Protein AF-A0A6P0SLA9-F1 (afdb_monomer_lite)

Fo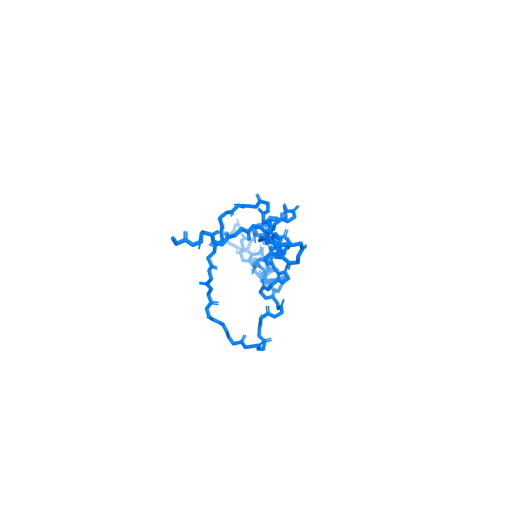ldseek 3Di:
DDDDDDDPPPDDDDAQQVRDDDDDDDDPVCPVVVVVLSVCVSVPDDPVVSPDDPVCPVVVVVVVVVVVVPD

Structure (mmCIF, N/CA/C/O backbone):
data_AF-A0A6P0SLA9-F1
#
_entry.id   AF-A0A6P0SLA9-F1
#
loop_
_atom_site.group_PDB
_atom_site.id
_atom_site.type_symbol
_atom_site.label_atom_id
_atom_site.label_alt_id
_atom_site.label_comp_id
_atom_site.label_asym_id
_atom_site.label_entity_id
_atom_site.label_seq_id
_atom_site.pdbx_PDB_ins_code
_atom_site.Cartn_x
_atom_site.Cartn_y
_atom_site.Cartn_z
_atom_site.occupancy
_atom_site.B_iso_or_equiv
_atom_site.auth_seq_id
_atom_site.auth_comp_id
_atom_site.auth_asym_id
_atom_site.auth_atom_id
_atom_site.pdbx_PDB_model_num
ATOM 1 N N . MET A 1 1 ? 37.909 -7.824 -14.149 1.00 52.94 1 MET A N 1
ATOM 2 C CA . MET A 1 1 ? 36.439 -7.975 -14.036 1.00 52.94 1 MET A CA 1
ATOM 3 C C . MET A 1 1 ? 35.834 -6.619 -13.692 1.00 52.94 1 MET A C 1
ATOM 5 O O . MET A 1 1 ? 36.233 -6.076 -12.665 1.00 52.94 1 MET A O 1
ATOM 9 N N . PRO A 1 2 ? 34.939 -6.033 -14.505 1.00 61.12 2 PRO A N 1
ATOM 10 C CA . PRO A 1 2 ? 34.270 -4.793 -14.124 1.00 61.12 2 PRO A CA 1
ATOM 11 C C . PRO A 1 2 ? 33.229 -5.085 -13.033 1.00 61.12 2 PRO A C 1
ATOM 13 O O . PRO A 1 2 ? 32.316 -5.884 -13.229 1.00 61.12 2 PRO A O 1
ATOM 16 N N . ARG A 1 3 ? 33.383 -4.461 -11.860 1.00 67.31 3 ARG A N 1
ATOM 17 C CA . ARG A 1 3 ? 32.355 -4.451 -10.811 1.00 67.31 3 ARG A CA 1
ATOM 18 C C . ARG A 1 3 ? 31.272 -3.469 -11.254 1.00 67.31 3 ARG A C 1
ATOM 20 O O . ARG A 1 3 ? 31.597 -2.324 -11.548 1.00 67.31 3 ARG A O 1
ATOM 27 N N . GLY A 1 4 ? 30.024 -3.923 -11.368 1.00 68.31 4 GLY A N 1
ATOM 28 C CA . GLY A 1 4 ? 28.909 -3.085 -11.816 1.00 68.31 4 GLY A CA 1
ATOM 29 C C . GLY A 1 4 ? 28.810 -1.804 -10.984 1.00 68.31 4 GLY A C 1
ATOM 30 O O . GLY A 1 4 ? 28.561 -1.870 -9.784 1.00 68.31 4 GLY A O 1
ATOM 31 N N . GLY A 1 5 ? 29.064 -0.659 -11.621 1.00 74.50 5 GLY A N 1
ATOM 32 C CA . GLY A 1 5 ? 28.965 0.664 -11.011 1.00 74.50 5 GLY A CA 1
ATOM 33 C C . GLY A 1 5 ? 27.533 1.200 -10.997 1.00 74.50 5 GLY A C 1
ATOM 34 O O . GLY A 1 5 ? 26.651 0.683 -11.687 1.00 74.50 5 GLY A O 1
ATOM 35 N N . TYR A 1 6 ? 27.331 2.252 -10.203 1.00 69.88 6 TYR A N 1
ATOM 36 C CA . TYR A 1 6 ? 26.109 3.056 -10.158 1.00 69.88 6 TYR A CA 1
ATOM 37 C C . TYR A 1 6 ? 25.674 3.475 -11.572 1.00 69.88 6 TYR A C 1
ATOM 39 O O . TYR A 1 6 ? 26.495 3.954 -12.353 1.00 69.88 6 TYR A O 1
ATOM 47 N N . ARG A 1 7 ? 24.390 3.293 -11.901 1.00 77.25 7 ARG A N 1
ATOM 48 C CA . ARG A 1 7 ? 23.784 3.804 -13.136 1.00 77.25 7 ARG A CA 1
ATOM 49 C C . ARG A 1 7 ? 22.830 4.932 -12.768 1.00 77.25 7 ARG A C 1
ATOM 51 O O . ARG A 1 7 ? 22.115 4.840 -11.778 1.00 77.25 7 ARG A O 1
ATOM 58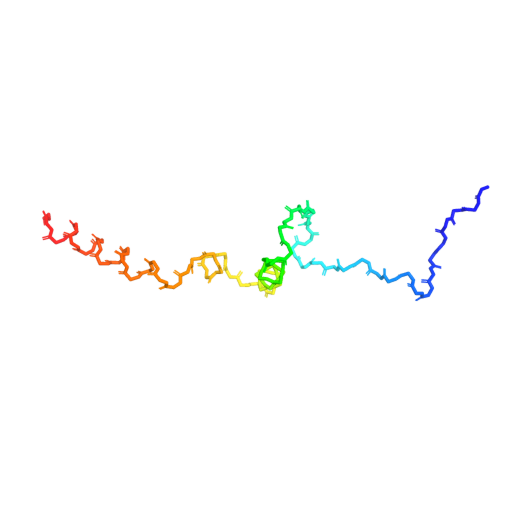 N N . GLU A 1 8 ? 22.764 5.963 -13.594 1.00 65.88 8 GLU A N 1
ATOM 59 C CA . GLU A 1 8 ? 21.906 7.133 -13.355 1.00 65.88 8 GLU A CA 1
ATOM 60 C C . GLU A 1 8 ? 20.412 6.767 -13.205 1.00 65.88 8 GLU A C 1
ATOM 62 O O . GLU A 1 8 ? 19.691 7.413 -12.456 1.00 65.88 8 GLU A O 1
ATOM 67 N N . ASN A 1 9 ? 19.993 5.628 -13.779 1.00 64.50 9 ASN A N 1
ATOM 68 C CA . ASN A 1 9 ? 18.651 5.046 -13.644 1.00 64.50 9 ASN A CA 1
ATOM 69 C C . ASN A 1 9 ? 18.609 3.734 -12.839 1.00 64.50 9 ASN A C 1
ATOM 71 O O . ASN A 1 9 ? 17.596 3.032 -12.851 1.00 64.50 9 ASN A O 1
ATOM 75 N N . SER A 1 10 ? 19.689 3.354 -12.142 1.00 64.56 10 SER A N 1
ATOM 76 C CA . SER A 1 10 ? 19.599 2.284 -11.143 1.00 64.56 10 SER A CA 1
ATOM 77 C C . SER A 1 10 ? 18.911 2.864 -9.915 1.00 64.56 10 SER A C 1
ATOM 79 O O . SER A 1 10 ? 19.577 3.345 -8.998 1.00 64.56 10 SER A O 1
ATOM 81 N N . GLY A 1 11 ? 17.576 2.898 -9.957 1.00 65.31 11 GLY A N 1
ATOM 82 C CA . GLY A 1 11 ? 16.739 3.428 -8.889 1.00 65.31 11 GLY A CA 1
ATOM 83 C C . GLY A 1 11 ? 17.224 2.945 -7.526 1.00 65.31 11 GLY A C 1
ATOM 84 O O . GLY A 1 11 ? 17.561 1.770 -7.341 1.00 65.31 11 GLY A O 1
ATOM 85 N N . ARG A 1 12 ? 17.312 3.871 -6.567 1.00 65.12 12 ARG A N 1
ATOM 86 C CA . ARG A 1 12 ? 17.634 3.521 -5.182 1.00 65.12 12 ARG A CA 1
ATOM 87 C C . ARG A 1 12 ? 16.604 2.498 -4.711 1.00 65.12 12 ARG A C 1
ATOM 89 O O . ARG A 1 12 ? 15.419 2.641 -5.008 1.00 65.12 12 ARG A O 1
ATOM 96 N N . LYS A 1 13 ? 17.048 1.469 -3.983 1.00 66.31 13 LYS A N 1
ATOM 97 C CA . LYS A 1 13 ? 16.110 0.531 -3.358 1.00 66.31 13 LYS A CA 1
ATOM 98 C C . LYS A 1 13 ? 15.105 1.348 -2.532 1.00 66.31 13 LYS A C 1
ATOM 100 O O . LYS A 1 13 ? 15.562 2.227 -1.794 1.00 66.31 13 LYS A O 1
ATOM 105 N N . PRO A 1 14 ? 13.789 1.099 -2.656 1.00 67.00 14 PRO A N 1
ATOM 106 C CA . PRO A 1 14 ? 12.801 1.765 -1.820 1.00 67.00 14 PRO A CA 1
ATOM 107 C C . PRO A 1 14 ? 13.195 1.568 -0.355 1.00 67.00 14 PRO A C 1
ATOM 109 O O . PRO A 1 14 ? 13.430 0.443 0.096 1.00 67.00 14 PRO A O 1
ATOM 112 N N . LYS A 1 15 ? 13.376 2.688 0.345 1.00 78.06 15 LYS A N 1
ATOM 113 C CA . LYS A 1 15 ? 13.778 2.710 1.746 1.00 78.06 15 LYS A CA 1
ATOM 114 C C . LYS A 1 15 ? 12.501 2.763 2.572 1.00 78.06 15 LYS A C 1
ATOM 116 O O . LYS A 1 15 ? 11.835 3.786 2.572 1.00 78.06 15 LYS A O 1
ATOM 121 N N . TRP A 1 16 ? 12.187 1.655 3.227 1.00 87.19 16 TRP A N 1
ATOM 122 C CA . TRP A 1 16 ? 11.151 1.590 4.253 1.00 87.19 16 TRP A CA 1
ATOM 123 C C . TRP A 1 16 ? 11.688 2.233 5.538 1.00 87.19 16 TRP A C 1
ATOM 125 O O . TRP A 1 16 ? 12.857 2.020 5.885 1.00 87.19 16 TRP A O 1
ATOM 135 N N . ASN A 1 17 ? 10.866 3.007 6.240 1.00 85.94 17 ASN A N 1
ATOM 136 C CA . ASN A 1 17 ? 11.201 3.623 7.526 1.00 85.94 17 ASN A CA 1
ATOM 137 C C . ASN A 1 17 ? 11.485 2.571 8.602 1.00 85.94 17 ASN A C 1
ATOM 139 O O . ASN A 1 17 ? 12.435 2.719 9.371 1.00 85.94 17 ASN A O 1
ATOM 143 N N . LEU A 1 18 ? 10.747 1.457 8.592 1.00 82.25 18 LEU A N 1
ATOM 144 C CA . LEU A 1 18 ? 10.961 0.323 9.502 1.00 82.25 18 LEU A CA 1
ATOM 145 C C . LEU A 1 18 ? 12.200 -0.527 9.143 1.00 82.25 18 LEU A C 1
ATOM 147 O O . LEU A 1 18 ? 12.563 -1.469 9.853 1.00 82.25 18 LEU A O 1
ATOM 151 N N . GLY A 1 19 ? 12.899 -0.183 8.056 1.00 82.06 19 GLY A N 1
ATOM 152 C CA . GLY A 1 19 ? 14.223 -0.689 7.697 1.00 82.06 19 GLY A CA 1
ATOM 153 C C . GLY A 1 19 ? 14.246 -2.111 7.131 1.00 82.06 19 GLY A C 1
ATOM 154 O O . GLY A 1 19 ? 14.650 -2.307 5.984 1.00 82.06 19 GLY A O 1
ATOM 155 N N . ARG A 1 20 ? 13.872 -3.121 7.927 1.00 83.94 20 ARG A N 1
ATOM 156 C CA . ARG A 1 20 ? 13.925 -4.539 7.522 1.00 83.94 20 ARG A CA 1
ATOM 157 C C . ARG A 1 20 ? 12.609 -4.972 6.885 1.00 83.94 20 ARG A C 1
ATOM 159 O O . ARG A 1 20 ? 11.569 -4.930 7.528 1.00 83.94 20 ARG A O 1
ATOM 166 N N . THR A 1 21 ? 12.675 -5.483 5.658 1.00 88.69 21 THR A N 1
ATOM 167 C CA . THR A 1 21 ? 11.522 -6.058 4.952 1.00 88.69 21 THR A CA 1
ATOM 168 C C . THR A 1 21 ? 11.758 -7.512 4.567 1.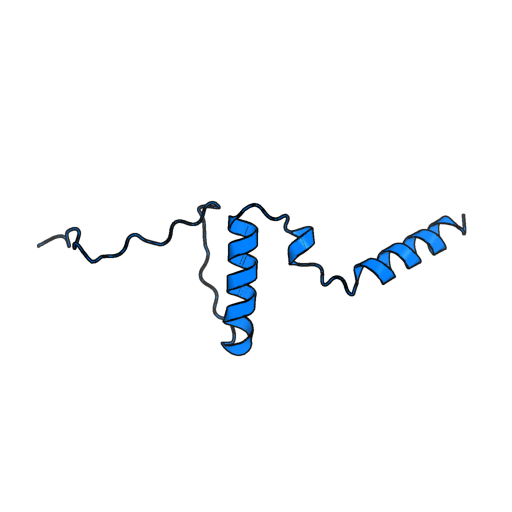00 88.69 21 THR A C 1
ATOM 170 O O . THR A 1 21 ? 12.896 -7.973 4.445 1.00 88.69 21 THR A O 1
ATOM 173 N N . LYS A 1 22 ? 10.661 -8.252 4.383 1.00 88.81 22 LYS A N 1
ATOM 174 C CA . LYS A 1 22 ? 10.662 -9.646 3.936 1.00 88.81 22 LYS A CA 1
ATOM 175 C C . LYS A 1 22 ? 9.758 -9.779 2.716 1.00 88.81 22 LYS A C 1
ATOM 177 O O . LYS A 1 22 ? 8.616 -9.338 2.750 1.00 88.81 22 LYS A O 1
ATOM 182 N N . ALA A 1 23 ? 10.264 -10.396 1.651 1.00 89.38 23 ALA A N 1
ATOM 183 C CA . ALA A 1 23 ? 9.450 -10.724 0.487 1.00 89.38 23 ALA A CA 1
ATOM 184 C C . ALA A 1 23 ? 8.555 -11.937 0.793 1.00 89.38 23 ALA A C 1
ATOM 186 O O . ALA A 1 23 ? 9.033 -12.943 1.323 1.00 89.38 23 ALA A O 1
ATOM 187 N N . VAL A 1 24 ? 7.270 -11.843 0.447 1.00 88.81 24 VAL A N 1
ATOM 188 C CA . VAL A 1 24 ? 6.260 -12.897 0.636 1.00 88.81 24 VAL A CA 1
ATOM 189 C C . VAL A 1 24 ? 5.502 -13.085 -0.681 1.00 88.81 24 VAL A C 1
ATOM 191 O O . VAL A 1 24 ? 5.305 -12.121 -1.417 1.00 88.81 24 VAL A O 1
ATOM 194 N N . ARG A 1 25 ? 5.110 -14.323 -1.005 1.00 94.50 25 ARG A N 1
ATOM 195 C CA . ARG A 1 25 ? 4.236 -14.622 -2.150 1.00 94.50 25 ARG A CA 1
ATOM 196 C C . ARG A 1 25 ? 2.788 -14.608 -1.685 1.00 94.50 25 ARG A C 1
ATOM 198 O O . ARG A 1 25 ? 2.465 -15.280 -0.710 1.00 94.50 25 ARG A O 1
ATOM 205 N N . ILE A 1 26 ? 1.953 -13.861 -2.389 1.00 91.12 26 ILE A N 1
ATOM 206 C CA . ILE A 1 26 ? 0.540 -13.654 -2.077 1.00 91.12 26 ILE A CA 1
ATOM 207 C C . ILE A 1 26 ? -0.273 -13.679 -3.382 1.00 91.12 26 ILE A C 1
ATOM 209 O O . ILE A 1 26 ? 0.310 -13.402 -4.433 1.00 91.12 26 ILE A O 1
ATOM 213 N N . PRO A 1 27 ? -1.574 -14.010 -3.337 1.00 95.69 27 PRO A N 1
ATOM 214 C CA . PRO A 1 27 ? -2.477 -13.844 -4.476 1.00 95.69 27 PRO A CA 1
ATOM 215 C C . PRO A 1 27 ? -2.518 -12.390 -4.965 1.00 95.69 27 PRO A C 1
ATOM 217 O O . PRO A 1 27 ? -2.399 -11.455 -4.164 1.00 95.69 27 PRO A O 1
ATOM 220 N N . GLU A 1 28 ? -2.681 -12.194 -6.272 1.00 94.31 28 GLU A N 1
ATOM 221 C CA . GLU A 1 28 ? -2.677 -10.858 -6.884 1.00 94.31 28 GLU A CA 1
ATOM 222 C C . GLU A 1 28 ? -3.868 -10.015 -6.413 1.00 94.31 28 GLU A C 1
ATOM 224 O O . GLU A 1 28 ? -3.740 -8.808 -6.210 1.00 94.31 28 GLU A O 1
ATOM 229 N N . GLU A 1 29 ? -4.996 -10.667 -6.140 1.00 94.88 29 GLU A N 1
ATOM 230 C CA . GLU A 1 29 ? -6.258 -10.058 -5.730 1.00 94.88 29 GLU A CA 1
ATOM 231 C C . GLU A 1 29 ? -6.132 -9.268 -4.420 1.00 94.88 29 GLU A C 1
ATOM 233 O O . GLU A 1 29 ? -6.817 -8.265 -4.229 1.00 94.88 29 GLU A O 1
ATOM 238 N N . ILE A 1 30 ? -5.231 -9.685 -3.523 1.00 90.44 30 ILE A N 1
ATOM 239 C CA . ILE A 1 30 ? -5.019 -9.046 -2.214 1.00 90.44 30 ILE A CA 1
ATOM 240 C C . ILE A 1 30 ? -3.738 -8.209 -2.151 1.00 90.44 30 ILE A C 1
ATOM 242 O O . ILE A 1 30 ? -3.468 -7.558 -1.138 1.00 90.44 30 ILE A O 1
ATOM 246 N N . ALA A 1 31 ? -2.938 -8.201 -3.222 1.00 90.62 31 ALA A N 1
ATOM 247 C CA . ALA A 1 31 ? -1.627 -7.560 -3.232 1.00 90.62 31 ALA A CA 1
ATOM 248 C C . ALA A 1 31 ? -1.702 -6.052 -2.977 1.00 90.62 31 ALA A C 1
ATOM 250 O O . ALA A 1 31 ? -0.892 -5.514 -2.220 1.00 90.62 31 ALA A O 1
ATOM 251 N N . HIS A 1 32 ? -2.705 -5.382 -3.548 1.00 89.69 32 HIS A N 1
ATOM 252 C CA . HIS A 1 32 ? -2.938 -3.959 -3.312 1.00 89.69 32 HIS A CA 1
ATOM 253 C C . HIS A 1 32 ? -3.210 -3.666 -1.830 1.00 89.69 32 HIS A C 1
ATOM 255 O O . HIS A 1 32 ? -2.624 -2.746 -1.263 1.00 89.69 32 HIS A O 1
ATOM 261 N N . ILE A 1 33 ? -4.072 -4.465 -1.196 1.00 90.25 33 ILE A N 1
ATOM 262 C CA . ILE A 1 33 ? -4.498 -4.269 0.196 1.00 90.25 33 ILE A CA 1
ATOM 263 C C . ILE A 1 33 ? -3.301 -4.422 1.136 1.00 90.25 33 ILE A C 1
ATOM 265 O O . ILE A 1 33 ? -3.048 -3.561 1.975 1.00 90.25 33 ILE A O 1
ATOM 269 N N . ILE A 1 34 ? -2.518 -5.488 0.956 1.00 90.06 34 ILE A N 1
ATOM 270 C CA . ILE A 1 34 ? -1.327 -5.746 1.775 1.00 90.06 34 ILE A CA 1
ATOM 271 C C . ILE A 1 34 ? -0.289 -4.633 1.596 1.00 90.06 34 ILE A C 1
ATOM 273 O O . ILE A 1 34 ? 0.338 -4.211 2.568 1.00 90.06 34 ILE A O 1
ATOM 277 N N . LEU A 1 35 ? -0.115 -4.130 0.371 1.00 90.56 35 LEU A N 1
ATOM 278 C CA . LEU A 1 35 ? 0.799 -3.024 0.105 1.00 90.56 35 LEU A CA 1
ATOM 279 C C . LEU A 1 35 ? 0.353 -1.731 0.800 1.00 90.56 35 LEU A C 1
ATOM 281 O O . LEU A 1 35 ? 1.193 -1.002 1.324 1.00 90.56 35 LEU A O 1
ATOM 285 N N . GLU A 1 36 ? -0.945 -1.438 0.807 1.00 90.19 36 GLU A N 1
ATOM 286 C CA . GLU A 1 36 ? -1.503 -0.266 1.481 1.00 90.19 36 GLU A CA 1
ATOM 287 C C . GLU A 1 36 ? -1.329 -0.348 3.001 1.00 90.19 36 GLU A C 1
ATOM 289 O O . GLU A 1 36 ? -0.822 0.591 3.614 1.00 90.19 36 GLU A O 1
ATOM 294 N N . VAL A 1 37 ? -1.648 -1.502 3.590 1.00 89.75 37 VAL A N 1
ATOM 295 C CA . VAL A 1 37 ? -1.399 -1.810 5.006 1.00 89.75 37 VAL A CA 1
ATOM 296 C C . VAL A 1 37 ? 0.076 -1.611 5.359 1.00 89.75 37 VAL A C 1
ATOM 298 O O . VAL A 1 37 ? 0.398 -0.936 6.334 1.00 89.75 37 VAL A O 1
ATOM 301 N N . ALA A 1 38 ? 0.988 -2.138 4.538 1.00 89.12 38 ALA A N 1
ATOM 302 C CA . ALA A 1 38 ? 2.421 -2.001 4.767 1.00 89.12 38 ALA A CA 1
ATOM 303 C C . ALA A 1 38 ? 2.888 -0.536 4.737 1.00 89.12 38 ALA A C 1
ATOM 305 O O . ALA A 1 38 ? 3.736 -0.161 5.542 1.00 89.12 38 ALA A O 1
ATOM 306 N N . LYS A 1 39 ? 2.338 0.299 3.842 1.00 89.38 39 LYS A N 1
ATOM 307 C CA . LYS A 1 39 ? 2.660 1.736 3.781 1.00 89.38 39 LYS A CA 1
ATOM 308 C C . LYS A 1 39 ? 2.211 2.477 5.033 1.00 89.38 39 LYS A C 1
ATOM 310 O O . LYS A 1 39 ? 3.003 3.214 5.602 1.00 89.38 39 LYS A O 1
ATOM 315 N N . ARG A 1 40 ? 0.982 2.233 5.490 1.00 88.75 40 ARG A N 1
ATOM 316 C CA . ARG A 1 40 ? 0.439 2.856 6.706 1.00 88.75 40 ARG A CA 1
ATOM 317 C C . ARG A 1 40 ? 1.277 2.534 7.943 1.00 88.75 40 ARG A C 1
ATOM 319 O O . ARG A 1 40 ? 1.619 3.420 8.721 1.00 88.75 40 ARG A O 1
ATOM 326 N N . LEU A 1 41 ? 1.688 1.272 8.077 1.00 89.06 41 LEU A N 1
ATOM 327 C CA . LEU A 1 41 ? 2.610 0.856 9.135 1.00 89.06 41 LEU A CA 1
ATOM 328 C C . LEU A 1 41 ? 3.973 1.555 9.017 1.00 89.06 41 LEU A C 1
ATOM 330 O O . LEU A 1 41 ? 4.554 1.948 10.026 1.00 89.06 41 LEU A O 1
ATOM 334 N N . ASP A 1 42 ? 4.482 1.736 7.797 1.00 88.62 42 ASP A N 1
ATOM 335 C CA . ASP A 1 42 ? 5.747 2.439 7.559 1.00 88.62 42 ASP A CA 1
ATOM 336 C C . ASP A 1 42 ? 5.665 3.951 7.836 1.00 88.62 42 ASP A C 1
ATOM 338 O O . ASP A 1 42 ? 6.675 4.576 8.160 1.00 88.62 42 ASP A O 1
ATOM 342 N N . GLU A 1 43 ? 4.471 4.542 7.757 1.00 89.69 43 GLU A N 1
ATOM 343 C CA . GLU A 1 43 ? 4.183 5.941 8.109 1.00 89.69 43 GLU A CA 1
ATOM 344 C C . GLU A 1 43 ? 4.029 6.163 9.626 1.00 89.69 43 GLU A C 1
ATOM 346 O O . GLU A 1 43 ? 4.017 7.308 10.080 1.00 89.69 43 GLU A O 1
ATOM 351 N N . GLY A 1 44 ? 3.985 5.087 10.421 1.00 87.12 44 GLY A N 1
ATOM 352 C CA . GLY A 1 44 ? 3.895 5.140 11.882 1.00 87.12 44 GLY A CA 1
ATOM 353 C C . GLY A 1 44 ? 2.507 4.838 12.447 1.00 87.12 44 GLY A C 1
ATOM 354 O O . GLY A 1 44 ? 2.267 5.097 13.627 1.00 87.12 44 GLY A O 1
ATOM 355 N N . GLU A 1 45 ? 1.591 4.294 11.642 1.00 84.31 45 GLU A N 1
ATOM 356 C CA . GLU A 1 45 ? 0.299 3.825 12.141 1.00 84.31 45 GLU A CA 1
ATOM 357 C C . GLU A 1 45 ? 0.465 2.578 13.040 1.00 84.31 45 GLU A C 1
ATOM 359 O O . GLU A 1 45 ? 1.358 1.749 12.842 1.00 84.31 45 GLU A O 1
ATOM 364 N N . SER A 1 46 ? -0.378 2.454 14.071 1.00 77.69 46 SER A N 1
ATOM 365 C CA . SER A 1 46 ? -0.304 1.360 15.049 1.00 77.69 46 SER A CA 1
ATOM 366 C C . SER A 1 46 ? -0.821 0.045 14.460 1.00 77.69 46 SER A C 1
ATOM 368 O O . SER A 1 46 ? -1.801 0.029 13.726 1.00 77.69 46 SER A O 1
ATOM 370 N N . GLN A 1 47 ? -0.208 -1.088 14.816 1.00 73.50 47 GLN A N 1
ATOM 371 C CA . GLN A 1 47 ? -0.603 -2.404 14.282 1.00 73.50 47 GLN A CA 1
ATOM 372 C C . GLN A 1 47 ? -2.065 -2.757 14.598 1.00 73.50 47 GLN A C 1
ATOM 374 O O . GLN A 1 47 ? -2.764 -3.310 13.747 1.00 73.50 47 GLN A O 1
ATOM 379 N N . ASP A 1 48 ? -2.541 -2.361 15.780 1.00 68.25 48 ASP A N 1
ATOM 380 C CA . ASP A 1 48 ? -3.899 -2.639 16.249 1.00 68.25 48 ASP A CA 1
ATOM 381 C C . ASP A 1 48 ? -4.976 -1.917 15.425 1.00 68.25 48 ASP A C 1
ATOM 383 O O . ASP A 1 48 ? -6.073 -2.442 15.254 1.00 68.25 48 ASP A O 1
ATOM 387 N N . SER A 1 49 ? -4.678 -0.746 14.847 1.00 64.44 49 SER A N 1
ATOM 388 C CA . SER A 1 49 ? -5.645 -0.021 14.008 1.00 64.44 49 SER A CA 1
ATOM 389 C C . SER A 1 49 ? -5.717 -0.547 12.574 1.00 64.44 49 SER A C 1
ATOM 391 O O . SER A 1 49 ? -6.697 -0.283 11.877 1.00 64.44 49 SER A O 1
ATOM 393 N N . VAL A 1 50 ? -4.699 -1.294 12.133 1.00 64.31 50 VAL A N 1
ATOM 394 C CA . VAL A 1 50 ? -4.558 -1.746 10.743 1.00 64.31 50 VAL A CA 1
ATOM 395 C C . VAL A 1 50 ? -4.991 -3.206 10.552 1.00 64.31 50 VAL A C 1
ATOM 397 O O . VAL A 1 50 ? -5.479 -3.556 9.479 1.00 64.31 50 VAL A O 1
ATOM 400 N N . ILE A 1 51 ? -4.831 -4.060 11.571 1.00 65.38 51 ILE A N 1
ATOM 401 C CA . ILE A 1 51 ? -5.131 -5.503 11.481 1.00 65.38 51 ILE A CA 1
ATOM 402 C C . ILE A 1 51 ? -6.557 -5.824 11.940 1.00 65.38 51 ILE A C 1
ATOM 404 O O . ILE A 1 51 ? -7.149 -6.775 11.433 1.00 65.38 51 ILE A O 1
ATOM 408 N N . ILE A 1 52 ? -7.131 -5.038 12.855 1.00 56.81 52 ILE A N 1
ATOM 409 C CA . ILE A 1 52 ? -8.475 -5.301 13.370 1.00 56.81 52 ILE A CA 1
ATOM 410 C C . ILE A 1 52 ? -9.501 -4.713 12.391 1.00 56.81 52 ILE A C 1
ATOM 412 O O . ILE A 1 52 ? -9.608 -3.486 12.276 1.00 56.81 52 ILE A O 1
ATOM 416 N N . PRO A 1 53 ? -10.296 -5.535 11.678 1.00 52.94 53 PRO A N 1
ATOM 417 C CA . PRO A 1 53 ? -11.461 -5.009 10.993 1.00 52.94 53 PRO A CA 1
ATOM 418 C C . PRO A 1 53 ? -12.377 -4.390 12.054 1.00 52.94 53 PRO A C 1
ATOM 420 O O . PRO A 1 53 ? -12.781 -5.061 13.001 1.00 52.94 53 PRO A O 1
ATOM 423 N N . LYS A 1 54 ? -12.762 -3.119 11.873 1.00 53.31 54 LYS A N 1
ATOM 424 C CA . LYS A 1 54 ? -13.748 -2.394 12.712 1.00 53.31 54 LYS A CA 1
ATOM 425 C C . LYS A 1 54 ? -15.057 -3.165 12.984 1.00 53.31 54 LYS A C 1
ATOM 427 O O . LYS A 1 54 ? -15.844 -2.748 13.821 1.00 53.31 54 LYS A O 1
ATOM 432 N N . SER A 1 55 ? -15.295 -4.265 12.271 1.00 51.72 55 SER A N 1
ATOM 433 C CA . SER A 1 55 ? -16.393 -5.207 12.478 1.00 51.72 55 SER A CA 1
ATOM 434 C C . SER A 1 55 ? -16.332 -5.969 13.810 1.00 51.72 55 SER A C 1
ATOM 436 O O . SER A 1 55 ? -17.381 -6.368 14.303 1.00 51.72 55 SER A O 1
ATOM 438 N N . GLU A 1 56 ? -15.149 -6.221 14.378 1.00 53.38 56 GLU A N 1
ATOM 439 C CA . GLU A 1 56 ? -15.007 -7.103 15.555 1.00 53.38 56 GLU A CA 1
ATOM 440 C C . GLU A 1 56 ? -14.887 -6.341 16.881 1.00 53.38 56 GLU A C 1
ATOM 442 O O . GLU A 1 56 ? -15.132 -6.902 17.948 1.00 53.38 56 GLU A O 1
ATOM 447 N N . THR A 1 57 ? -14.590 -5.039 16.839 1.00 51.97 57 THR A N 1
ATOM 448 C CA . THR A 1 57 ? -14.443 -4.223 18.054 1.00 51.97 57 THR A CA 1
ATOM 449 C C . THR A 1 57 ? -15.750 -4.028 18.815 1.00 51.97 57 THR A C 1
ATOM 451 O O . THR A 1 57 ? -15.703 -3.854 20.025 1.00 51.97 57 THR A O 1
ATOM 454 N N . THR A 1 58 ? -16.905 -4.090 18.144 1.00 51.69 58 THR A N 1
ATOM 455 C CA . THR A 1 58 ? -18.214 -3.950 18.805 1.00 51.69 58 THR A CA 1
ATOM 456 C C . THR A 1 58 ? -18.592 -5.208 19.594 1.00 51.69 58 THR A C 1
ATOM 458 O O . THR A 1 58 ? -19.091 -5.102 20.707 1.00 51.69 58 THR A O 1
ATOM 461 N N . GLN A 1 59 ? -18.266 -6.400 19.081 1.00 53.62 59 GLN A N 1
ATOM 462 C CA . GLN A 1 59 ? -18.630 -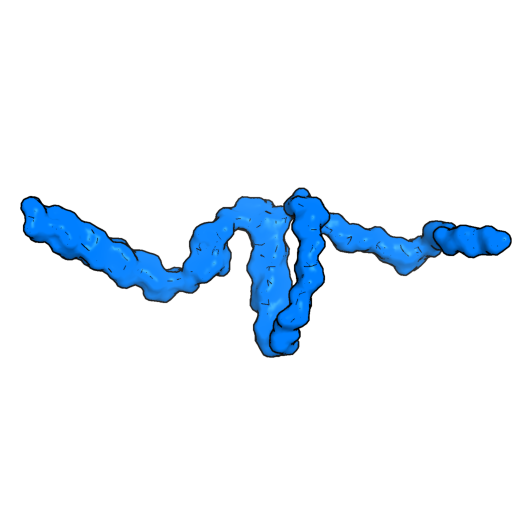7.668 19.731 1.00 53.62 59 GLN A CA 1
ATOM 463 C C . GLN A 1 59 ? -17.756 -7.978 20.956 1.00 53.62 59 GLN A C 1
ATOM 465 O O . GLN A 1 59 ? -18.231 -8.553 2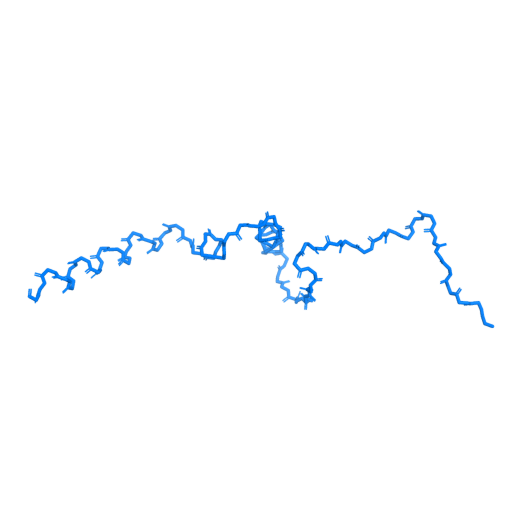1.932 1.00 53.62 59 GLN A O 1
ATOM 470 N N . LEU A 1 60 ? -16.475 -7.589 20.928 1.00 59.28 60 LEU A N 1
ATOM 471 C CA . LEU A 1 60 ? -15.561 -7.826 22.049 1.00 59.28 60 LEU A CA 1
ATOM 472 C C . LEU A 1 60 ? -15.818 -6.887 23.235 1.00 59.28 60 LEU A C 1
ATOM 474 O O . LEU A 1 60 ? -15.649 -7.314 24.374 1.00 59.28 60 LEU A O 1
ATOM 478 N N . SER A 1 61 ? -16.247 -5.641 23.002 1.00 59.03 61 SER A N 1
ATOM 479 C CA . SER A 1 61 ? -16.644 -4.737 24.091 1.00 59.03 61 SER A CA 1
ATOM 480 C C . SER A 1 61 ? -17.938 -5.186 24.772 1.00 59.03 61 SER A C 1
ATOM 482 O O . SER A 1 61 ? -18.009 -5.161 25.996 1.00 59.03 61 SER A O 1
ATOM 484 N N . GLU A 1 62 ? -18.924 -5.655 24.001 1.00 60.56 62 GLU A N 1
ATOM 485 C CA . GLU A 1 62 ? -20.218 -6.113 24.531 1.00 60.56 62 GLU A CA 1
ATOM 486 C C . GLU A 1 62 ? -20.066 -7.369 25.416 1.00 60.56 62 GLU A C 1
ATOM 488 O O . GLU A 1 62 ? -20.642 -7.438 26.498 1.00 60.56 62 GLU A O 1
ATOM 493 N N . LEU A 1 63 ? -19.197 -8.317 25.041 1.00 61.03 63 LEU A N 1
ATOM 494 C CA . LEU A 1 63 ? -18.914 -9.517 25.847 1.00 61.03 63 LEU A CA 1
ATOM 495 C C . LEU A 1 63 ? -18.183 -9.230 27.172 1.00 61.03 63 LEU A C 1
ATOM 497 O O . LEU A 1 63 ? -18.384 -9.941 28.158 1.00 61.03 63 LEU A O 1
ATOM 501 N N . VAL A 1 64 ? -17.312 -8.216 27.213 1.00 69.00 64 VAL A N 1
ATOM 502 C CA . VAL A 1 64 ? -16.556 -7.861 28.430 1.00 69.00 64 VAL A CA 1
ATOM 503 C C . VAL A 1 64 ? -17.461 -7.185 29.466 1.00 69.00 64 VAL A C 1
ATOM 505 O O . VAL A 1 64 ? -17.281 -7.411 30.665 1.00 69.00 64 VAL A O 1
ATOM 508 N N . GLU A 1 65 ? -18.466 -6.422 29.028 1.00 63.59 65 GLU A N 1
ATOM 509 C CA . GLU A 1 65 ? -19.465 -5.825 29.923 1.00 63.59 65 GLU A CA 1
ATOM 510 C C . GLU A 1 65 ? -20.411 -6.876 30.530 1.00 63.59 65 GLU A C 1
ATOM 512 O O . GLU A 1 65 ? -20.704 -6.812 31.725 1.00 63.59 65 GLU A O 1
ATOM 517 N N . GLU A 1 66 ? -20.819 -7.898 29.770 1.00 60.00 66 GLU A N 1
ATOM 518 C CA . GLU A 1 66 ? -21.680 -8.979 30.279 1.00 60.00 66 GLU A CA 1
ATOM 519 C C . GLU A 1 66 ? -20.989 -9.860 31.334 1.00 60.00 66 GLU A C 1
ATOM 521 O O . GLU A 1 66 ? -21.606 -10.245 32.330 1.00 60.00 66 GLU A O 1
ATOM 526 N N . ILE A 1 67 ? -19.696 -10.153 31.161 1.00 71.31 67 ILE A N 1
ATOM 527 C CA . ILE A 1 67 ? -18.926 -10.960 32.123 1.00 71.31 67 ILE A CA 1
ATOM 528 C C . ILE A 1 67 ? -18.630 -10.155 33.400 1.00 71.31 67 ILE A C 1
ATOM 530 O O . ILE A 1 67 ? -18.646 -10.714 34.498 1.00 71.31 67 ILE A O 1
ATOM 534 N N . GLY A 1 68 ? -18.398 -8.843 33.277 1.00 57.31 68 GLY A N 1
ATOM 535 C CA . GLY A 1 68 ? -18.164 -7.946 34.413 1.00 57.31 68 GLY A CA 1
ATOM 536 C C . GLY A 1 68 ? -19.415 -7.629 35.240 1.00 57.31 68 GLY A C 1
ATOM 537 O O . GLY A 1 68 ? -19.294 -7.353 36.429 1.00 57.31 68 GLY A O 1
ATOM 538 N N . ALA A 1 69 ? -20.611 -7.700 34.648 1.00 57.72 69 ALA A N 1
ATOM 539 C CA . ALA A 1 69 ? -21.886 -7.456 35.330 1.00 57.72 69 ALA A CA 1
ATOM 540 C C . ALA A 1 69 ? -22.450 -8.683 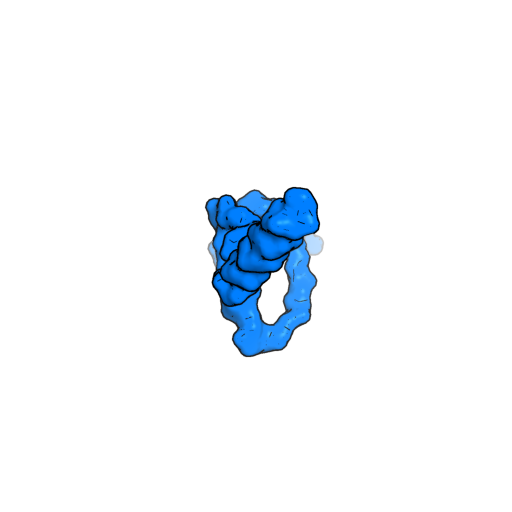36.083 1.00 57.72 69 ALA A C 1
ATOM 542 O O . ALA A 1 69 ? -23.485 -8.573 36.740 1.00 57.72 69 ALA A O 1
ATOM 543 N N . SER A 1 70 ? -21.798 -9.850 35.983 1.00 56.09 70 SER A N 1
ATOM 544 C CA . SER A 1 70 ? -22.244 -11.118 36.591 1.00 56.09 70 SER A CA 1
ATOM 545 C C . SER A 1 70 ? -21.381 -11.589 37.782 1.00 56.09 70 SER A C 1
ATOM 547 O O . SER A 1 70 ? -21.475 -12.748 38.189 1.00 56.09 70 SER A O 1
ATOM 549 N N . GLN A 1 71 ? -20.546 -10.709 38.351 1.00 50.34 71 GLN A N 1
ATOM 550 C CA . GLN A 1 71 ? -19.774 -10.936 39.588 1.00 50.34 71 GLN A CA 1
ATOM 551 C C . GLN A 1 71 ? -20.241 -10.011 40.713 1.00 50.34 71 GLN A C 1
ATOM 553 O O . GLN A 1 71 ? -20.481 -8.816 40.433 1.00 50.34 71 GLN A O 1
#

Sequence (71 aa):
MPRGGYRENSGRKPKWNLGRTKAVRIPEEIAHIILEVAKRLDEGESQDSVIIPKSETTQLSELVEEIGASQ

Secondary structure (DSSP, 8-state):
-------TTS-PPP--TT---------HHHHHHHHHHHHHHHTT--HHHHHS-TTTHHHHHHHHHHHHTT-

pLDDT: mean 73.91, std 14.44, range [50.34, 95.69]

Radius of gyration: 21.21 Å; chains: 1; bounding box: 59×22×54 Å